Protein AF-A0A7J8WD26-F1 (afdb_monomer)

Solvent-accessible surface area (backbone atoms only — not comparable to full-atom values): 9270 Å² total; per-residue (Å²): 141,80,88,84,88,79,87,85,81,87,84,83,78,88,83,79,89,83,68,103,60,92,54,62,71,56,55,52,52,51,34,42,61,74,65,62,44,97,69,32,39,37,67,68,58,41,49,54,45,47,62,71,76,42,90,88,65,60,96,60,45,70,62,54,48,54,52,48,55,52,49,36,41,73,73,56,65,28,38,77,48,97,78,11,40,32,75,54,61,91,84,58,76,79,83,71,66,95,64,79,76,81,73,80,81,71,83,72,67,94,84,71,82,79,73,78,80,79,79,78,96,59,84,79,76,82,82,70,90,81,67,80,86,130

Foldseek 3Di:
DDDDDDDPDDDDDPPDPDDPDPDLLVLQQVQQVVVVDPQAAALVSSLVSSVVVDVDDDPCNSVVNVVVQVVCCVVQQWPADPRHIHGRDPPDDPPDPPDDDPDPDDPDPPPDDPDPPDDPDDDDDDDDPPDDDD

Structure (mmCIF, N/CA/C/O backbone):
data_AF-A0A7J8WD26-F1
#
_entry.id   AF-A0A7J8WD26-F1
#
loop_
_atom_site.group_PDB
_atom_site.id
_atom_site.type_symbol
_atom_site.label_atom_id
_atom_site.label_alt_id
_atom_site.label_comp_id
_atom_site.label_asym_id
_atom_site.label_entity_id
_atom_site.label_seq_id
_atom_site.pdbx_PDB_ins_code
_atom_site.Cartn_x
_atom_site.Cartn_y
_atom_site.Cartn_z
_atom_site.occupancy
_atom_site.B_iso_or_equiv
_atom_site.auth_seq_id
_atom_site.auth_comp_id
_atom_site.auth_asym_id
_atom_site.auth_atom_id
_atom_site.pdbx_PDB_model_num
ATOM 1 N N . MET A 1 1 ? 17.385 -11.837 42.882 1.00 52.03 1 MET A N 1
ATOM 2 C CA . MET A 1 1 ? 18.155 -12.181 41.670 1.00 52.03 1 MET A CA 1
ATOM 3 C C . MET A 1 1 ? 17.667 -13.528 41.172 1.00 52.03 1 MET A C 1
ATOM 5 O O . MET A 1 1 ? 17.721 -14.455 41.966 1.00 52.03 1 MET A O 1
ATOM 9 N N . ALA A 1 2 ? 17.130 -13.551 39.947 1.00 38.25 2 ALA A N 1
ATOM 10 C CA . ALA A 1 2 ? 16.741 -14.678 39.072 1.00 38.25 2 ALA A CA 1
ATOM 11 C C . ALA A 1 2 ? 15.573 -14.136 38.207 1.00 38.25 2 ALA A C 1
ATOM 13 O O . ALA A 1 2 ? 14.510 -13.878 38.766 1.00 38.25 2 ALA A O 1
ATOM 14 N N . THR A 1 3 ? 15.749 -13.599 36.987 1.00 57.84 3 THR A N 1
ATOM 15 C CA . THR A 1 3 ? 15.966 -14.278 35.677 1.00 57.84 3 THR A CA 1
ATOM 16 C C . THR A 1 3 ? 15.198 -15.591 35.573 1.00 57.84 3 THR A C 1
ATOM 18 O O . THR A 1 3 ? 15.337 -16.431 36.450 1.00 57.84 3 THR A O 1
ATOM 21 N N . GLU A 1 4 ? 14.413 -15.905 34.556 1.00 61.59 4 GLU A N 1
ATOM 22 C CA . GLU A 1 4 ? 14.012 -15.330 33.268 1.00 61.59 4 GLU A CA 1
ATOM 23 C C . GLU A 1 4 ? 12.879 -16.281 32.860 1.00 61.59 4 GLU A C 1
ATOM 25 O O . GLU A 1 4 ? 13.073 -17.487 32.958 1.00 61.59 4 GLU A O 1
ATOM 30 N N . GLU A 1 5 ? 11.709 -15.798 32.450 1.00 49.06 5 GLU A N 1
ATOM 31 C CA . GLU A 1 5 ? 10.637 -16.695 32.015 1.00 49.06 5 GLU A CA 1
ATOM 32 C C . GLU A 1 5 ? 9.921 -16.125 30.787 1.00 49.06 5 GLU A C 1
ATOM 34 O O . GLU A 1 5 ? 9.327 -15.044 30.812 1.00 49.06 5 GLU A O 1
ATOM 39 N N . ILE A 1 6 ? 9.948 -16.966 29.752 1.00 57.84 6 ILE A N 1
ATOM 40 C CA . ILE A 1 6 ? 8.972 -17.104 28.670 1.00 57.84 6 ILE A CA 1
ATOM 41 C C . ILE A 1 6 ? 9.270 -16.286 27.409 1.00 57.84 6 ILE A C 1
ATOM 43 O O . ILE A 1 6 ? 8.660 -15.269 27.074 1.00 57.84 6 ILE A O 1
ATOM 47 N N . SER A 1 7 ? 10.178 -16.879 26.640 1.00 52.28 7 SER A N 1
ATOM 48 C CA . SER A 1 7 ? 10.224 -16.917 25.181 1.00 52.28 7 SER A CA 1
ATOM 49 C C . SER A 1 7 ? 8.813 -16.935 24.565 1.00 52.28 7 SER A C 1
ATOM 51 O O . SER A 1 7 ? 8.155 -17.971 24.497 1.00 52.28 7 SER A O 1
ATOM 53 N N . ARG A 1 8 ? 8.345 -15.788 24.063 1.00 48.22 8 ARG A N 1
ATOM 54 C CA . ARG A 1 8 ? 7.247 -15.728 23.087 1.00 48.22 8 ARG A CA 1
ATOM 55 C C . ARG A 1 8 ? 7.832 -15.787 21.682 1.00 48.22 8 ARG A C 1
ATOM 57 O O . ARG A 1 8 ? 7.970 -14.773 21.007 1.00 48.22 8 ARG A O 1
ATOM 64 N N . THR A 1 9 ? 8.167 -16.988 21.236 1.00 51.94 9 THR A N 1
ATOM 65 C CA . THR A 1 9 ? 8.175 -17.302 19.808 1.00 51.94 9 THR A CA 1
ATOM 66 C C . THR A 1 9 ? 6.812 -17.882 19.456 1.00 51.94 9 THR A C 1
ATOM 68 O O . THR A 1 9 ? 6.388 -18.850 20.074 1.00 51.94 9 THR A O 1
ATOM 71 N N . GLN A 1 10 ? 6.116 -17.271 18.492 1.00 40.34 10 GLN A N 1
ATOM 72 C CA . GLN A 1 10 ? 5.439 -17.943 17.371 1.00 40.34 10 GLN A CA 1
ATOM 73 C C . GLN A 1 10 ? 4.456 -16.996 16.677 1.00 40.34 10 GLN A C 1
ATOM 75 O O . GLN A 1 10 ? 3.499 -16.499 17.262 1.00 40.34 10 GLN A O 1
ATOM 80 N N . GLY A 1 11 ? 4.717 -16.791 15.389 1.00 40.03 11 GLY A N 1
ATOM 81 C CA . GLY A 1 11 ? 3.846 -16.078 14.465 1.00 40.03 11 GLY A CA 1
ATOM 82 C C . GLY A 1 11 ? 4.421 -15.948 13.055 1.00 40.03 11 GLY A C 1
ATOM 83 O O . GLY A 1 11 ? 4.005 -15.058 12.328 1.00 40.03 11 GLY A O 1
ATOM 84 N N . LEU A 1 12 ? 5.380 -16.793 12.658 1.00 39.81 12 LEU A N 1
ATOM 85 C CA . LEU A 1 12 ? 5.760 -16.943 11.256 1.00 39.81 12 LEU A CA 1
ATOM 86 C C . LEU A 1 12 ? 4.976 -18.131 10.715 1.00 39.81 12 LEU A C 1
ATOM 88 O O . LEU A 1 12 ? 5.291 -19.278 11.020 1.00 39.81 12 LEU A O 1
ATOM 92 N N . ASN A 1 13 ? 3.942 -17.847 9.931 1.00 46.88 13 ASN A N 1
ATOM 93 C CA . ASN A 1 13 ? 3.308 -18.844 9.086 1.00 46.88 13 ASN A CA 1
ATOM 94 C C . ASN A 1 13 ? 3.604 -18.484 7.621 1.00 46.88 13 ASN A C 1
ATOM 96 O O . ASN A 1 13 ? 2.771 -17.842 6.985 1.00 46.88 13 ASN A O 1
ATOM 100 N N . PRO A 1 14 ? 4.786 -18.834 7.075 1.00 48.16 14 PRO A N 1
ATOM 101 C CA . PRO A 1 14 ? 5.068 -18.685 5.657 1.00 48.16 14 PRO A CA 1
ATOM 102 C C . PRO A 1 14 ? 4.533 -19.922 4.925 1.00 48.16 14 PRO A C 1
ATOM 104 O O . PRO A 1 14 ? 5.289 -20.733 4.398 1.00 48.16 14 PRO A O 1
ATOM 107 N N . SER A 1 15 ? 3.217 -20.127 4.937 1.00 48.34 15 SER A N 1
ATOM 108 C CA . SER A 1 15 ? 2.590 -21.166 4.121 1.00 48.34 15 SER A CA 1
ATOM 109 C C . SER A 1 15 ? 1.909 -20.527 2.922 1.00 48.34 15 SER A C 1
ATOM 111 O O . SER A 1 15 ? 0.727 -20.221 2.974 1.00 48.34 15 SER A O 1
ATOM 113 N N . GLN A 1 16 ? 2.687 -20.327 1.850 1.00 49.44 16 GLN A N 1
ATOM 114 C CA . GLN A 1 16 ? 2.297 -20.625 0.461 1.00 49.44 16 GLN A CA 1
ATOM 115 C C . GLN A 1 16 ? 3.432 -20.263 -0.514 1.00 49.44 16 GLN A C 1
ATOM 117 O O . GLN A 1 16 ? 3.355 -19.323 -1.295 1.00 49.44 16 GLN A O 1
ATOM 122 N N . GLN A 1 17 ? 4.503 -21.061 -0.493 1.00 49.56 17 GLN A N 1
ATOM 123 C CA . GLN A 1 17 ? 5.369 -21.213 -1.661 1.00 49.56 17 GLN A CA 1
ATOM 124 C C . GLN A 1 17 ? 4.766 -22.294 -2.564 1.00 49.56 17 GLN A C 1
ATOM 126 O O . GLN A 1 17 ? 4.775 -23.470 -2.205 1.00 49.56 17 GLN A O 1
ATOM 131 N N . SER A 1 18 ? 4.194 -21.906 -3.704 1.00 46.88 18 SER A N 1
ATOM 132 C CA . SER A 1 18 ? 4.133 -22.727 -4.930 1.00 46.88 18 SER A CA 1
ATOM 133 C C . SER A 1 18 ? 3.350 -22.013 -6.032 1.00 46.88 18 SER A C 1
ATOM 135 O O . SER A 1 18 ? 2.152 -22.205 -6.204 1.00 46.88 18 SER A O 1
ATOM 137 N N . SER A 1 19 ? 4.036 -21.197 -6.824 1.00 42.72 19 SER A N 1
ATOM 138 C CA . SER A 1 19 ? 3.921 -21.220 -8.288 1.00 42.72 19 SER A CA 1
ATOM 139 C C . SER A 1 19 ? 4.836 -20.157 -8.880 1.00 42.72 19 SER A C 1
ATOM 141 O O . SER A 1 19 ? 5.063 -19.100 -8.308 1.00 42.72 19 SER A O 1
ATOM 143 N N . SER A 1 20 ? 5.405 -20.481 -10.027 1.00 51.28 20 SER A N 1
ATOM 144 C CA . SER A 1 20 ? 6.351 -19.716 -10.839 1.00 51.28 20 SER A CA 1
ATOM 145 C C . SER A 1 20 ? 5.775 -18.429 -11.458 1.00 51.28 20 SER A C 1
ATOM 147 O O . SER A 1 20 ? 6.189 -18.032 -12.545 1.00 51.28 20 SER A O 1
ATOM 149 N N . LEU A 1 21 ? 4.796 -17.796 -10.808 1.00 57.47 21 LEU A N 1
ATOM 150 C CA . LEU A 1 21 ? 4.149 -16.562 -11.243 1.00 57.47 21 LEU A CA 1
ATOM 151 C C . LEU A 1 21 ? 4.269 -15.520 -10.123 1.00 57.47 21 LEU A C 1
ATOM 153 O O . LEU A 1 21 ? 4.160 -15.887 -8.953 1.00 57.47 21 LEU A O 1
ATOM 157 N N . PRO A 1 22 ? 4.477 -14.233 -10.448 1.00 63.50 22 PRO A N 1
ATOM 158 C CA . PRO A 1 22 ? 4.507 -13.179 -9.444 1.00 63.50 22 PRO A CA 1
ATOM 159 C C . PRO A 1 22 ? 3.121 -13.044 -8.802 1.00 63.50 22 PRO A C 1
ATOM 161 O O . PRO A 1 22 ? 2.205 -12.440 -9.366 1.00 63.50 22 PRO A O 1
ATOM 164 N N . ASP A 1 23 ? 2.961 -13.634 -7.619 1.00 84.94 23 ASP A N 1
ATOM 165 C CA . ASP A 1 23 ? 1.740 -13.530 -6.832 1.00 84.94 23 ASP A CA 1
ATOM 166 C C . ASP A 1 23 ? 1.693 -12.139 -6.186 1.00 84.94 23 ASP A C 1
ATOM 168 O O . ASP A 1 23 ? 2.388 -11.844 -5.212 1.00 84.94 23 ASP A O 1
ATOM 172 N N . TYR A 1 24 ? 0.883 -11.248 -6.760 1.00 90.88 24 TYR A N 1
ATOM 173 C CA . TYR A 1 24 ? 0.663 -9.895 -6.236 1.00 90.88 24 TYR A CA 1
ATOM 174 C C . TYR A 1 24 ? 0.311 -9.852 -4.743 1.00 90.88 24 TYR A C 1
ATOM 176 O O . TYR A 1 24 ? 0.859 -8.997 -4.051 1.00 90.88 24 TYR A O 1
ATOM 184 N N . PRO A 1 25 ? -0.558 -10.734 -4.214 1.00 91.12 25 PRO A N 1
ATOM 185 C CA . PRO A 1 25 ? -0.801 -10.849 -2.783 1.00 91.12 25 PRO A CA 1
ATOM 186 C C . PRO A 1 25 ? 0.475 -10.978 -1.952 1.00 91.12 25 PRO A C 1
ATOM 188 O O . PRO A 1 25 ? 0.611 -10.283 -0.947 1.00 91.12 25 PRO A O 1
ATOM 191 N N . GLN A 1 26 ? 1.423 -11.808 -2.391 1.00 90.00 26 GLN A N 1
ATOM 192 C CA . GLN A 1 26 ? 2.691 -11.997 -1.693 1.00 90.00 26 GLN A CA 1
ATOM 193 C C . GLN A 1 26 ? 3.556 -10.736 -1.739 1.00 90.00 26 GLN A C 1
ATOM 195 O O . GLN A 1 26 ? 3.971 -10.257 -0.687 1.00 90.00 26 GLN A O 1
ATOM 200 N N . MET A 1 27 ? 3.734 -10.142 -2.926 1.00 91.31 27 MET A N 1
ATOM 201 C CA . MET A 1 27 ? 4.506 -8.899 -3.089 1.00 91.31 27 MET A CA 1
ATOM 202 C C . MET A 1 27 ? 3.931 -7.750 -2.249 1.00 91.31 27 MET A C 1
ATOM 204 O O . MET A 1 27 ? 4.668 -6.946 -1.685 1.00 91.31 27 MET A O 1
ATOM 208 N N . ILE A 1 28 ? 2.602 -7.670 -2.136 1.00 93.06 28 ILE A N 1
ATOM 209 C CA . ILE A 1 28 ? 1.918 -6.669 -1.309 1.00 93.06 28 ILE A CA 1
ATOM 210 C C . ILE A 1 28 ? 2.204 -6.898 0.177 1.00 93.06 28 ILE A C 1
ATOM 212 O O . ILE A 1 28 ? 2.481 -5.938 0.894 1.00 93.06 28 ILE A O 1
ATOM 216 N N . LEU A 1 29 ? 2.104 -8.142 0.655 1.00 90.94 29 LEU A N 1
ATOM 217 C CA . LEU A 1 29 ? 2.359 -8.462 2.061 1.00 90.94 29 LEU A CA 1
ATOM 218 C C . LEU A 1 29 ? 3.819 -8.203 2.429 1.00 90.94 29 LEU A C 1
ATOM 220 O O . LEU A 1 29 ? 4.065 -7.546 3.439 1.00 90.94 29 LEU A O 1
ATOM 224 N N . GLU A 1 30 ? 4.752 -8.640 1.586 1.00 91.81 30 GLU A N 1
ATOM 225 C CA . GLU A 1 30 ? 6.184 -8.384 1.748 1.00 91.81 30 GLU A CA 1
ATOM 226 C C . GLU A 1 30 ? 6.479 -6.881 1.759 1.00 91.81 30 GLU A C 1
ATOM 228 O O . GLU A 1 30 ? 7.154 -6.396 2.662 1.00 91.81 30 GLU A O 1
ATOM 233 N N . ALA A 1 31 ? 5.893 -6.111 0.836 1.00 93.44 31 ALA A N 1
ATOM 234 C CA . ALA A 1 31 ? 6.061 -4.661 0.810 1.00 93.44 31 ALA A CA 1
ATOM 235 C C . ALA A 1 31 ? 5.555 -3.987 2.094 1.00 93.44 31 ALA A C 1
ATOM 237 O O . ALA A 1 31 ? 6.216 -3.098 2.629 1.00 93.44 31 ALA A O 1
ATOM 238 N N . ILE A 1 32 ? 4.393 -4.403 2.610 1.00 92.38 32 ILE A N 1
ATOM 239 C CA . ILE A 1 32 ? 3.845 -3.877 3.870 1.00 92.38 32 ILE A CA 1
ATOM 240 C C . ILE A 1 32 ? 4.757 -4.248 5.052 1.00 92.38 32 ILE A C 1
ATOM 242 O O . ILE A 1 32 ? 4.962 -3.424 5.943 1.00 92.38 32 ILE A O 1
ATOM 246 N N . GLU A 1 33 ? 5.316 -5.461 5.066 1.00 90.56 33 GLU A N 1
ATOM 247 C CA . GLU A 1 33 ? 6.277 -5.898 6.087 1.00 90.56 33 GLU A CA 1
ATOM 248 C C . GLU A 1 33 ? 7.593 -5.125 6.025 1.00 90.56 33 GLU A C 1
ATOM 250 O O . GLU A 1 33 ? 8.109 -4.724 7.066 1.00 90.56 33 GLU A O 1
ATOM 255 N N . ALA A 1 34 ? 8.122 -4.895 4.825 1.00 91.94 34 ALA A N 1
ATOM 256 C CA . ALA A 1 34 ? 9.379 -4.192 4.617 1.00 91.94 34 ALA A CA 1
ATOM 257 C C . ALA A 1 34 ? 9.268 -2.701 4.965 1.00 91.94 34 ALA A C 1
ATOM 259 O O . ALA A 1 34 ? 10.195 -2.131 5.542 1.00 91.94 34 ALA A O 1
ATOM 260 N N . LEU A 1 35 ? 8.136 -2.067 4.637 1.00 91.12 35 LEU A N 1
ATOM 261 C CA . LEU A 1 35 ? 7.886 -0.658 4.952 1.00 91.12 35 LEU A CA 1
ATOM 262 C C . LEU A 1 35 ? 7.546 -0.445 6.437 1.00 91.12 35 LEU A C 1
ATOM 264 O O . LEU A 1 35 ? 7.903 0.596 6.986 1.00 91.12 35 LEU A O 1
ATOM 268 N N . ASN A 1 36 ? 6.891 -1.418 7.088 1.00 84.12 36 ASN A N 1
ATOM 269 C CA . ASN A 1 36 ? 6.554 -1.445 8.522 1.00 84.12 36 ASN A CA 1
ATOM 270 C C . ASN A 1 36 ? 6.084 -0.091 9.103 1.00 84.12 36 ASN A C 1
ATOM 272 O O . ASN A 1 36 ? 6.475 0.322 10.200 1.00 84.12 36 ASN A O 1
ATOM 276 N N . GLU A 1 37 ? 5.258 0.638 8.353 1.00 84.00 37 GLU A N 1
ATOM 277 C CA . GLU A 1 37 ? 4.777 1.961 8.746 1.00 84.00 37 GLU A CA 1
ATOM 278 C C . GLU A 1 37 ? 3.676 1.841 9.814 1.00 84.00 37 GLU A C 1
ATOM 280 O O . GLU A 1 37 ? 2.769 1.012 9.715 1.00 84.00 37 GLU A O 1
ATOM 285 N N . LYS A 1 38 ?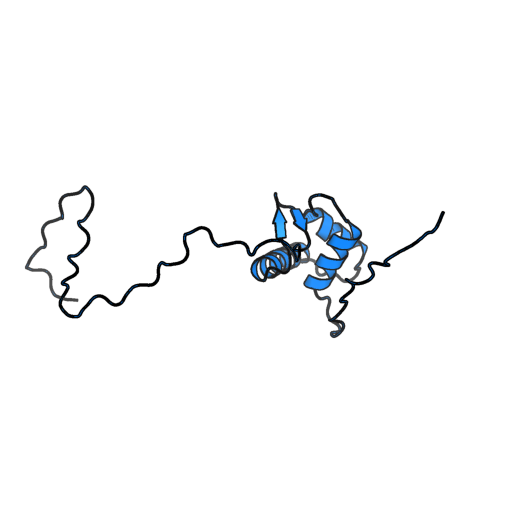 3.714 2.705 10.840 1.00 78.06 38 LYS A N 1
ATOM 286 C CA . LYS A 1 38 ? 2.799 2.652 12.001 1.00 78.06 38 LYS A CA 1
ATOM 287 C C . LYS A 1 38 ? 1.311 2.739 11.625 1.00 78.06 38 LYS A C 1
ATOM 289 O O . LYS A 1 38 ? 0.473 2.174 12.322 1.00 78.06 38 LYS A O 1
ATOM 294 N N . GLU A 1 39 ? 0.982 3.447 10.545 1.00 81.88 39 GLU A N 1
ATOM 295 C CA . GLU A 1 39 ? -0.387 3.594 10.025 1.00 81.88 39 GLU A CA 1
ATOM 296 C C . GLU A 1 39 ? -0.667 2.710 8.794 1.00 81.88 39 GLU A C 1
ATOM 298 O O . GLU A 1 39 ? -1.732 2.818 8.186 1.00 81.88 39 GLU A O 1
ATOM 303 N N . GLY A 1 40 ? 0.259 1.812 8.445 1.00 88.00 40 GLY A N 1
ATOM 304 C CA . GLY A 1 40 ? 0.256 1.068 7.187 1.00 88.00 40 GLY A CA 1
ATOM 305 C C . GLY A 1 40 ? 0.839 1.872 6.028 1.00 88.00 40 GLY A C 1
ATOM 306 O O . GLY A 1 40 ? 1.244 3.019 6.198 1.00 88.00 40 GLY A O 1
ATOM 307 N N . SER A 1 41 ? 0.828 1.267 4.842 1.00 93.56 41 SER A N 1
ATOM 308 C CA . SER A 1 41 ? 1.487 1.814 3.659 1.00 93.56 41 SER A CA 1
ATOM 309 C C . SER A 1 41 ? 0.522 2.228 2.566 1.00 93.56 41 SER A C 1
ATOM 311 O O . SER A 1 41 ? -0.462 1.549 2.266 1.00 93.56 41 SER A O 1
ATOM 313 N N . SER A 1 42 ? 0.811 3.369 1.946 1.00 94.25 42 SER A N 1
ATOM 314 C CA . SER A 1 42 ? 0.022 3.866 0.821 1.00 94.25 42 SER A CA 1
ATOM 315 C C . SER A 1 42 ? 0.216 2.984 -0.419 1.00 94.25 42 SER A C 1
ATOM 317 O O . SER A 1 42 ? 1.261 2.354 -0.590 1.00 94.25 42 SER A O 1
ATOM 319 N N . MET A 1 43 ? -0.760 2.986 -1.336 1.00 93.69 43 MET A N 1
ATOM 320 C CA . MET A 1 43 ? -0.628 2.286 -2.625 1.00 93.69 43 MET A CA 1
ATOM 321 C C . MET A 1 43 ? 0.659 2.692 -3.361 1.00 93.69 43 MET A C 1
ATOM 323 O O . MET A 1 43 ? 1.346 1.836 -3.907 1.00 93.69 43 MET A O 1
ATOM 327 N N . SER A 1 44 ? 0.998 3.983 -3.354 1.00 94.12 44 SER A N 1
ATOM 328 C CA . SER A 1 44 ? 2.195 4.502 -4.020 1.00 94.12 44 SER A CA 1
ATOM 329 C C . SER A 1 44 ? 3.487 4.014 -3.365 1.00 94.12 44 SER A C 1
ATOM 331 O O . SER A 1 44 ? 4.461 3.763 -4.070 1.00 94.12 44 SER A O 1
ATOM 333 N N . SER A 1 45 ? 3.511 3.878 -2.036 1.00 94.44 45 SER A N 1
ATOM 334 C CA . SER A 1 45 ? 4.663 3.327 -1.308 1.00 94.44 45 SER A CA 1
ATOM 335 C C . SER A 1 45 ? 4.872 1.854 -1.663 1.00 94.44 45 SER A C 1
ATOM 337 O O . SER A 1 45 ? 5.989 1.449 -1.974 1.00 94.44 45 SER A O 1
ATOM 339 N N . ILE A 1 46 ? 3.782 1.082 -1.695 1.00 94.38 46 ILE A N 1
ATOM 340 C CA . ILE A 1 46 ? 3.796 -0.339 -2.064 1.00 94.38 46 ILE A CA 1
ATOM 341 C C . ILE A 1 46 ? 4.247 -0.513 -3.519 1.00 94.38 46 ILE A C 1
ATOM 343 O O . ILE A 1 46 ? 5.137 -1.313 -3.780 1.00 94.38 46 ILE A O 1
ATOM 347 N N . ALA A 1 47 ? 3.698 0.274 -4.452 1.00 94.31 47 ALA A N 1
ATOM 348 C CA . ALA A 1 47 ? 4.084 0.232 -5.864 1.00 94.31 47 ALA A CA 1
ATOM 349 C C . ALA A 1 47 ? 5.588 0.471 -6.049 1.00 94.31 47 ALA A C 1
ATOM 351 O O . ALA A 1 47 ? 6.266 -0.340 -6.664 1.00 94.31 47 ALA A O 1
ATOM 352 N N . LYS A 1 48 ? 6.133 1.527 -5.427 1.00 94.06 48 LYS A N 1
ATOM 353 C CA . LYS A 1 48 ? 7.570 1.841 -5.496 1.00 94.06 48 LYS A CA 1
ATOM 354 C C . LYS A 1 48 ? 8.450 0.730 -4.936 1.00 94.06 48 LYS A C 1
ATOM 356 O O . LYS A 1 48 ? 9.524 0.481 -5.476 1.00 94.06 48 LYS A O 1
ATOM 361 N N . HIS A 1 49 ? 8.028 0.106 -3.836 1.00 93.88 49 HIS A N 1
ATOM 362 C CA . HIS A 1 49 ? 8.763 -1.011 -3.255 1.00 93.88 49 HIS A CA 1
ATOM 363 C C . HIS A 1 49 ? 8.784 -2.196 -4.223 1.00 93.88 49 HIS A C 1
ATOM 365 O O . HIS A 1 49 ? 9.854 -2.711 -4.526 1.00 93.88 49 HIS A O 1
ATOM 371 N N . ILE A 1 50 ? 7.628 -2.561 -4.781 1.00 92.56 50 ILE A N 1
ATOM 372 C CA . ILE A 1 50 ? 7.519 -3.659 -5.745 1.00 92.56 50 ILE A CA 1
ATOM 373 C C . ILE A 1 50 ? 8.342 -3.366 -7.010 1.00 92.56 50 ILE A C 1
ATOM 375 O O . ILE A 1 50 ? 9.100 -4.235 -7.428 1.00 92.56 50 ILE A O 1
ATOM 379 N N . ASP A 1 51 ? 8.289 -2.141 -7.543 1.00 90.94 51 ASP A N 1
ATOM 380 C CA . ASP A 1 51 ? 9.094 -1.693 -8.695 1.00 90.94 51 ASP A CA 1
ATOM 381 C C . ASP A 1 51 ? 10.611 -1.757 -8.436 1.00 90.94 51 ASP A C 1
ATOM 383 O O . ASP A 1 51 ? 11.400 -1.911 -9.365 1.00 90.94 51 ASP A O 1
ATOM 387 N N . SER A 1 52 ? 11.031 -1.616 -7.174 1.00 91.19 52 SER A N 1
ATOM 388 C CA . SER A 1 52 ? 12.448 -1.648 -6.784 1.00 91.19 52 SER A CA 1
ATOM 389 C C . SER A 1 52 ? 12.943 -3.068 -6.503 1.00 91.19 52 SER A C 1
ATOM 391 O O . SER A 1 52 ? 14.110 -3.370 -6.745 1.00 91.19 52 SER A O 1
ATOM 393 N N . THR A 1 53 ? 12.069 -3.930 -5.979 1.00 90.31 53 THR A N 1
ATOM 394 C CA . THR A 1 53 ? 12.382 -5.320 -5.620 1.00 90.31 53 THR A CA 1
ATOM 395 C C . THR A 1 53 ? 12.263 -6.260 -6.825 1.00 90.31 53 THR A C 1
ATOM 397 O O . THR A 1 53 ? 13.035 -7.212 -6.936 1.00 90.31 53 THR A O 1
ATOM 400 N N . HIS A 1 54 ? 11.335 -5.993 -7.750 1.00 85.81 54 HIS A N 1
ATOM 401 C CA . HIS A 1 54 ? 11.057 -6.847 -8.906 1.00 85.81 54 HIS A CA 1
ATOM 402 C C . HIS A 1 54 ? 11.354 -6.125 -10.225 1.00 85.81 54 HIS A C 1
ATOM 404 O O . HIS A 1 54 ? 10.716 -5.134 -10.565 1.00 85.81 54 HIS A O 1
ATOM 410 N N . SER A 1 55 ? 12.285 -6.668 -11.012 1.00 81.19 55 SER A N 1
ATOM 411 C CA . SER A 1 55 ? 12.654 -6.127 -12.329 1.00 81.19 55 SER A CA 1
ATOM 412 C C . SER A 1 55 ? 11.680 -6.492 -13.457 1.00 81.19 55 SER A C 1
ATOM 414 O O . SER A 1 55 ? 11.641 -5.803 -14.472 1.00 81.19 55 SER A O 1
ATOM 416 N N . ASP A 1 56 ? 10.878 -7.548 -13.286 1.00 82.00 56 ASP A N 1
ATOM 417 C CA . ASP A 1 56 ? 10.040 -8.134 -14.343 1.00 82.00 56 ASP A CA 1
ATOM 418 C C . ASP A 1 56 ? 8.557 -7.777 -14.176 1.00 82.00 56 ASP A C 1
ATOM 420 O O . ASP A 1 56 ? 7.678 -8.642 -14.114 1.00 82.00 56 ASP A O 1
ATOM 424 N N . LEU A 1 57 ? 8.259 -6.482 -14.063 1.00 82.94 57 LEU A N 1
ATOM 425 C CA . LEU A 1 57 ? 6.891 -6.007 -13.878 1.00 82.94 57 LEU A CA 1
ATOM 426 C C . LEU A 1 57 ? 6.250 -5.563 -15.198 1.00 82.94 57 LEU A C 1
ATOM 428 O O . LEU A 1 57 ? 6.877 -4.886 -16.015 1.00 82.94 57 LEU A O 1
ATOM 432 N N . PRO A 1 58 ? 4.967 -5.896 -15.421 1.00 87.06 58 PRO A N 1
ATOM 433 C CA . PRO A 1 58 ? 4.244 -5.412 -16.585 1.00 87.06 58 PRO A CA 1
ATOM 434 C C . PRO A 1 58 ? 4.010 -3.899 -16.485 1.00 87.06 58 PRO A C 1
ATOM 436 O O . PRO A 1 58 ? 3.765 -3.363 -15.406 1.00 87.06 58 PRO A O 1
ATOM 439 N N . ALA A 1 59 ? 3.943 -3.213 -17.629 1.00 85.50 59 ALA A N 1
ATOM 440 C CA . ALA A 1 59 ? 3.650 -1.774 -17.685 1.00 85.50 59 ALA A CA 1
ATOM 441 C C . ALA A 1 59 ? 2.308 -1.389 -17.016 1.00 85.50 59 ALA A C 1
ATOM 443 O O . ALA A 1 59 ? 2.118 -0.256 -16.582 1.00 85.50 59 ALA A O 1
ATOM 444 N N . SER A 1 60 ? 1.374 -2.339 -16.893 1.00 88.31 60 SER A N 1
ATOM 445 C CA . SER A 1 60 ? 0.087 -2.184 -16.202 1.00 88.31 60 SER A CA 1
ATOM 446 C C . SER A 1 60 ? 0.146 -2.464 -14.690 1.00 88.31 60 SER A C 1
ATOM 448 O O . SER A 1 60 ? -0.897 -2.720 -14.078 1.00 88.31 60 SER A O 1
ATOM 450 N N . HIS A 1 61 ? 1.335 -2.439 -14.073 1.00 91.50 61 HIS A N 1
ATOM 451 C CA . HIS A 1 61 ? 1.542 -2.810 -12.669 1.00 91.50 61 HIS A CA 1
ATOM 452 C C . HIS A 1 61 ? 0.601 -2.068 -11.703 1.00 91.50 61 HIS A C 1
ATOM 454 O O . HIS A 1 61 ? -0.042 -2.704 -10.869 1.00 91.50 61 HIS A O 1
ATOM 460 N N . SER A 1 62 ? 0.429 -0.753 -11.869 1.00 92.00 62 SER A N 1
ATOM 461 C CA . SER A 1 62 ? -0.435 0.076 -11.010 1.00 9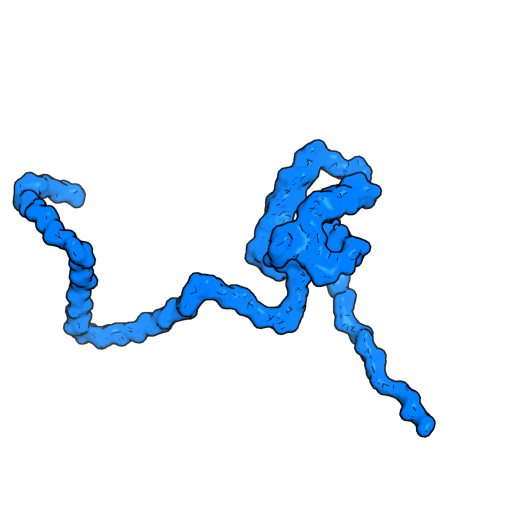2.00 62 SER A CA 1
ATOM 462 C C . SER A 1 62 ? -1.903 -0.390 -10.980 1.00 92.00 62 SER A C 1
ATOM 464 O O . SER A 1 62 ? -2.536 -0.463 -9.919 1.00 92.00 62 SER A O 1
ATOM 466 N N . THR A 1 63 ? -2.456 -0.774 -12.133 1.00 94.00 63 THR A N 1
ATOM 467 C CA . THR A 1 63 ? -3.835 -1.277 -12.229 1.00 94.00 63 THR A CA 1
ATOM 468 C C . THR A 1 63 ? -3.964 -2.653 -11.584 1.00 94.00 63 THR A C 1
ATOM 470 O O . THR A 1 63 ? -4.921 -2.907 -10.848 1.00 94.00 63 THR A O 1
ATOM 473 N N . LEU A 1 64 ? -2.983 -3.529 -11.817 1.00 93.00 64 LEU A N 1
ATOM 474 C CA . LEU A 1 64 ? -2.975 -4.884 -11.271 1.00 93.00 64 LEU A CA 1
ATOM 475 C C . LEU A 1 64 ? -2.806 -4.877 -9.744 1.00 93.00 64 LEU A C 1
ATOM 477 O O . LEU A 1 64 ? -3.492 -5.630 -9.048 1.00 93.00 64 LEU A O 1
ATOM 481 N N . LEU A 1 65 ? -1.987 -3.960 -9.227 1.00 93.94 65 LEU A N 1
ATOM 482 C CA . LEU A 1 65 ? -1.835 -3.695 -7.800 1.00 93.94 65 LEU A CA 1
ATOM 483 C C . LEU A 1 65 ? -3.156 -3.226 -7.179 1.00 93.94 65 LEU A C 1
ATOM 485 O O . LEU A 1 65 ? -3.619 -3.802 -6.197 1.00 93.94 65 LEU A O 1
ATOM 489 N N . SER A 1 66 ? -3.806 -2.229 -7.786 1.00 94.44 66 SER A N 1
ATOM 490 C CA . SER A 1 66 ? -5.103 -1.705 -7.326 1.00 94.44 66 SER A CA 1
ATOM 491 C C . SER A 1 66 ? -6.170 -2.798 -7.233 1.00 94.44 66 SER A C 1
ATOM 493 O O . SER A 1 66 ? -6.915 -2.876 -6.251 1.00 94.44 66 SER A O 1
ATOM 495 N N . HIS A 1 67 ? -6.235 -3.658 -8.253 1.00 95.44 67 HIS A N 1
ATOM 496 C CA . HIS A 1 67 ? -7.154 -4.789 -8.290 1.00 95.44 67 HIS A CA 1
ATOM 497 C C . HIS A 1 67 ? -6.903 -5.751 -7.120 1.00 95.44 67 HIS A C 1
ATOM 499 O O . HIS A 1 67 ? -7.831 -6.052 -6.364 1.00 95.44 67 HIS A O 1
ATOM 505 N N . HIS A 1 68 ? -5.652 -6.176 -6.922 1.00 94.44 68 HIS A N 1
ATOM 506 C CA . HIS A 1 68 ? -5.294 -7.125 -5.866 1.00 94.44 68 HIS A CA 1
ATOM 507 C C . HIS A 1 68 ? -5.471 -6.552 -4.461 1.00 94.44 68 HIS A C 1
ATOM 509 O O . HIS A 1 68 ? -6.044 -7.229 -3.611 1.00 94.44 68 HIS A O 1
ATOM 515 N N . LEU A 1 69 ? -5.104 -5.291 -4.226 1.00 94.44 69 LEU A N 1
ATOM 516 C CA . LEU A 1 69 ? -5.358 -4.616 -2.950 1.00 94.44 69 LEU A CA 1
ATOM 517 C C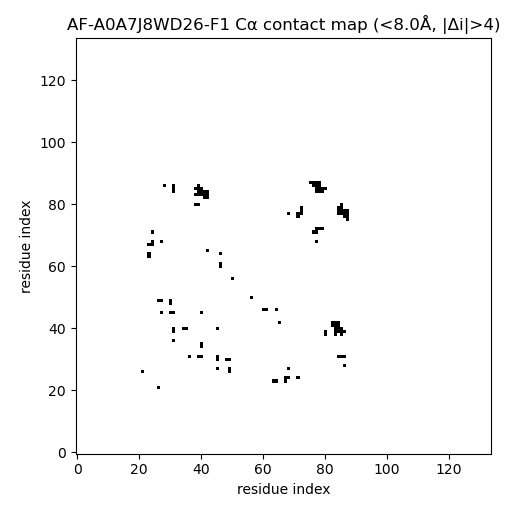 . LEU A 1 69 ? -6.853 -4.608 -2.605 1.00 94.44 69 LEU A C 1
ATOM 519 O O . LEU A 1 69 ? -7.247 -4.864 -1.464 1.00 94.44 69 LEU A O 1
ATOM 523 N N . ASN A 1 70 ? -7.717 -4.357 -3.592 1.00 94.00 70 ASN A N 1
ATOM 524 C CA . ASN A 1 70 ? -9.158 -4.397 -3.371 1.00 94.00 70 ASN A CA 1
ATOM 525 C C . ASN A 1 70 ? -9.668 -5.824 -3.110 1.00 94.00 70 ASN A C 1
ATOM 527 O O . ASN A 1 70 ? -10.511 -5.999 -2.228 1.00 94.00 70 ASN A O 1
ATOM 531 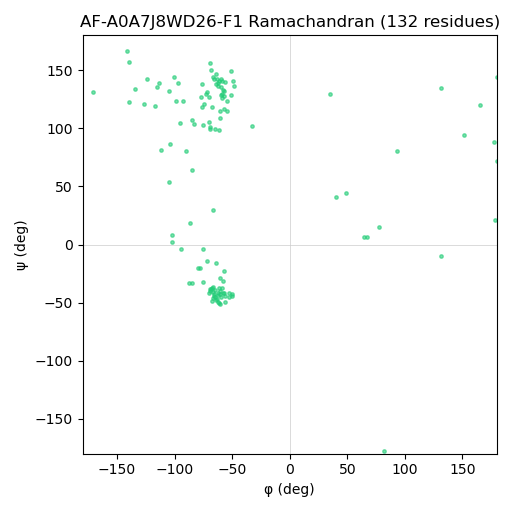N N . GLN A 1 71 ? -9.159 -6.830 -3.830 1.00 92.94 71 GLN A N 1
ATOM 532 C CA . GLN A 1 71 ? -9.512 -8.235 -3.594 1.00 92.94 71 GLN A CA 1
ATOM 533 C C . GLN A 1 71 ? -9.089 -8.698 -2.195 1.00 92.94 71 GLN A C 1
ATOM 535 O O . GLN A 1 71 ? -9.921 -9.187 -1.434 1.00 92.94 71 GLN A O 1
ATOM 540 N N . MET A 1 72 ? -7.840 -8.456 -1.797 1.00 91.19 72 MET A N 1
ATOM 541 C CA . MET A 1 72 ? -7.328 -8.833 -0.476 1.00 91.19 72 MET A CA 1
ATOM 542 C C . MET A 1 72 ? -8.087 -8.138 0.657 1.00 91.19 72 MET A C 1
ATOM 544 O O . MET A 1 72 ? -8.386 -8.758 1.678 1.00 91.19 72 MET A O 1
ATOM 548 N N . LYS A 1 73 ? -8.471 -6.869 0.466 1.00 91.00 73 LYS A N 1
ATOM 549 C CA . LYS A 1 73 ? -9.331 -6.142 1.409 1.00 91.00 73 LYS A CA 1
ATOM 550 C C . LYS A 1 73 ? -10.710 -6.797 1.544 1.00 91.00 73 LYS A C 1
ATOM 552 O O . LYS A 1 73 ? -11.232 -6.882 2.651 1.00 91.00 73 LYS A O 1
ATOM 557 N N . GLN A 1 74 ? -11.313 -7.243 0.440 1.00 89.44 74 GLN A N 1
ATOM 558 C CA . GLN A 1 74 ? -12.612 -7.933 0.459 1.00 89.44 74 GLN A CA 1
ATOM 559 C C . GLN A 1 74 ? -12.523 -9.310 1.122 1.00 89.44 74 GLN A C 1
ATOM 561 O O . GLN A 1 74 ? -13.422 -9.682 1.871 1.00 89.44 74 GLN A O 1
ATOM 566 N N . MET A 1 75 ? -11.424 -10.029 0.891 1.00 86.88 75 MET A N 1
ATOM 567 C CA . MET A 1 75 ? -11.134 -11.313 1.534 1.00 86.88 75 MET A CA 1
ATOM 568 C C . MET A 1 75 ? -10.774 -11.170 3.021 1.00 86.88 75 MET A C 1
ATOM 570 O O . MET A 1 75 ? -10.756 -12.163 3.740 1.00 86.88 75 MET A O 1
ATOM 574 N N . GLY A 1 76 ? -10.483 -9.952 3.490 1.00 86.75 76 GLY A N 1
ATOM 575 C CA . GLY A 1 76 ? -10.050 -9.691 4.863 1.00 86.75 76 GLY A CA 1
ATOM 576 C C . GLY A 1 76 ? -8.584 -10.039 5.133 1.00 86.75 76 GLY A C 1
ATOM 577 O O . GLY A 1 76 ? -8.192 -10.116 6.292 1.00 86.75 76 GLY A O 1
ATOM 578 N N . GLN A 1 77 ? -7.773 -10.229 4.086 1.00 88.44 77 GLN A N 1
ATOM 579 C CA . GLN A 1 77 ? -6.334 -10.489 4.207 1.00 88.44 77 GLN A CA 1
ATOM 580 C C . GLN A 1 77 ? -5.513 -9.233 4.506 1.00 88.44 77 GLN A C 1
ATOM 582 O O . GLN A 1 77 ? -4.388 -9.357 4.969 1.00 88.44 77 GLN A O 1
ATOM 587 N N . ILE A 1 78 ? -6.052 -8.042 4.224 1.00 91.31 78 ILE A N 1
ATOM 588 C CA . ILE A 1 78 ? -5.471 -6.738 4.573 1.00 91.31 78 ILE A CA 1
ATOM 589 C C . ILE A 1 78 ? -6.571 -5.785 5.031 1.00 91.31 78 ILE A C 1
ATOM 591 O O . ILE A 1 78 ? -7.744 -5.930 4.667 1.00 91.31 78 ILE A O 1
ATOM 595 N N . VAL A 1 79 ? -6.192 -4.775 5.806 1.00 90.31 79 VAL A N 1
ATOM 596 C CA . VAL A 1 79 ? -7.091 -3.722 6.276 1.00 90.31 79 VAL A CA 1
ATOM 597 C C . VAL A 1 79 ? -6.660 -2.394 5.671 1.00 90.31 79 VAL A C 1
ATOM 599 O O . VAL A 1 79 ? -5.483 -2.064 5.642 1.00 90.31 79 VAL A O 1
ATOM 602 N N . MET A 1 80 ? -7.636 -1.622 5.189 1.00 90.31 80 MET A N 1
ATOM 603 C CA . MET A 1 80 ? -7.425 -0.239 4.769 1.00 90.31 80 MET A CA 1
ATOM 604 C C . MET A 1 80 ? -7.868 0.716 5.884 1.00 90.31 80 MET A C 1
ATOM 606 O O . MET A 1 80 ? -9.032 0.668 6.307 1.00 90.31 80 MET A O 1
ATOM 610 N N . LEU A 1 81 ? -6.962 1.585 6.332 1.00 87.75 81 LEU A N 1
ATOM 611 C CA . LEU A 1 81 ? -7.197 2.670 7.288 1.00 87.75 81 LEU A CA 1
ATOM 612 C C . LEU A 1 81 ? -6.694 3.972 6.662 1.00 87.75 81 LEU A C 1
ATOM 614 O O . LEU A 1 81 ? -5.531 4.059 6.302 1.00 87.75 81 LEU A O 1
ATOM 618 N N . ASN A 1 82 ? -7.561 4.974 6.503 1.00 88.19 82 ASN A N 1
ATOM 619 C CA . ASN A 1 82 ? -7.190 6.296 5.972 1.00 88.19 82 ASN A CA 1
ATOM 620 C C . ASN A 1 82 ? -6.359 6.238 4.667 1.00 88.19 82 ASN A C 1
ATOM 622 O O . ASN A 1 82 ? -5.371 6.946 4.527 1.00 88.19 82 ASN A O 1
ATOM 626 N N . ASN A 1 83 ? -6.760 5.379 3.720 1.00 90.06 83 ASN A N 1
ATOM 627 C CA . ASN A 1 83 ? -6.069 5.105 2.447 1.00 90.06 83 ASN A CA 1
ATOM 628 C C . ASN A 1 83 ? -4.703 4.396 2.547 1.00 90.06 83 ASN A C 1
ATOM 630 O O . ASN A 1 83 ? -4.066 4.173 1.516 1.00 90.06 83 ASN A O 1
ATOM 634 N N . ASN A 1 84 ? -4.299 3.964 3.738 1.00 92.44 84 ASN A N 1
ATOM 635 C CA . ASN A 1 84 ? -3.130 3.123 3.958 1.00 92.44 84 ASN A CA 1
ATOM 636 C C . ASN A 1 84 ? -3.553 1.665 4.156 1.00 92.44 84 ASN A C 1
ATOM 638 O O . ASN A 1 84 ? -4.612 1.385 4.723 1.00 92.44 84 ASN A O 1
ATOM 642 N N . TYR A 1 85 ? -2.739 0.736 3.664 1.00 93.19 85 TYR A N 1
ATOM 643 C CA . TYR A 1 85 ? -2.953 -0.703 3.746 1.00 93.19 85 TYR A CA 1
ATOM 644 C C . TYR A 1 85 ? -2.023 -1.317 4.790 1.00 93.19 85 TYR A C 1
ATOM 646 O O . TYR A 1 85 ? -0.823 -1.053 4.796 1.00 93.19 85 TYR A O 1
ATOM 654 N N . SER A 1 86 ? -2.571 -2.156 5.660 1.00 90.88 86 SER A N 1
ATOM 655 C CA . SER A 1 86 ? -1.820 -2.868 6.693 1.00 90.88 86 SER A CA 1
ATOM 656 C C . SER A 1 86 ? -2.330 -4.295 6.868 1.00 90.88 86 SER A C 1
ATOM 658 O O . SER A 1 86 ? -3.404 -4.667 6.378 1.00 90.88 86 SER A O 1
ATOM 660 N N . LYS A 1 87 ? -1.550 -5.118 7.572 1.00 87.94 87 LYS A N 1
ATOM 661 C CA . LYS A 1 87 ? -1.968 -6.473 7.928 1.00 87.94 87 LYS A CA 1
ATOM 662 C C . LYS A 1 87 ? -3.188 -6.454 8.859 1.00 87.94 87 LYS A C 1
ATOM 664 O O . LYS A 1 87 ? -3.320 -5.552 9.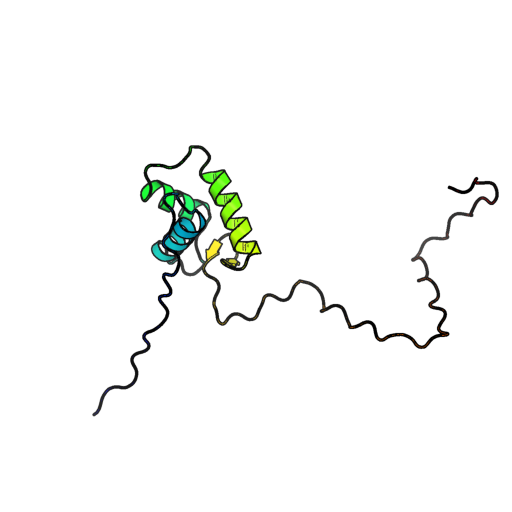688 1.00 87.94 87 LYS A O 1
ATOM 669 N N . PRO A 1 88 ? -4.080 -7.448 8.746 1.00 83.69 88 PRO A N 1
ATOM 670 C CA . PRO A 1 88 ? -5.198 -7.601 9.648 1.00 83.69 88 PRO A CA 1
ATOM 671 C C . PRO A 1 88 ? -4.650 -8.034 11.001 1.00 83.69 88 PRO A C 1
ATOM 673 O O . PRO A 1 88 ? -3.899 -9.003 11.099 1.00 83.69 88 PRO A O 1
ATOM 676 N N . ASP A 1 89 ? -5.022 -7.304 12.047 1.00 76.25 89 ASP A N 1
ATOM 677 C CA . ASP A 1 89 ? -4.739 -7.731 13.408 1.00 76.25 89 ASP A CA 1
ATOM 678 C C . ASP A 1 89 ? -5.585 -8.988 13.701 1.00 76.25 89 ASP A C 1
ATOM 680 O O . ASP A 1 89 ? -6.819 -8.910 13.635 1.00 76.25 89 ASP A O 1
ATOM 684 N N . PRO A 1 90 ? -4.966 -10.147 13.998 1.00 69.25 90 PRO A N 1
ATOM 685 C CA . PRO A 1 90 ? -5.687 -11.384 14.298 1.00 69.25 90 PRO A CA 1
ATOM 686 C C . PRO A 1 90 ? -6.535 -11.286 15.574 1.00 69.25 90 PRO A C 1
ATOM 688 O O . PRO A 1 90 ? -7.419 -12.116 15.782 1.00 69.25 90 PRO A O 1
ATOM 691 N N . ASN A 1 91 ? -6.294 -10.281 16.419 1.00 64.00 91 ASN A N 1
ATOM 692 C CA . ASN A 1 91 ? -7.072 -10.011 17.623 1.00 64.00 91 ASN A CA 1
ATOM 693 C C . ASN A 1 91 ? -8.189 -8.972 17.395 1.00 64.00 91 ASN A C 1
ATOM 695 O O . ASN A 1 91 ? -8.976 -8.691 18.303 1.00 64.00 91 ASN A O 1
ATOM 699 N N . ALA A 1 92 ? -8.289 -8.375 16.201 1.00 63.56 92 ALA A N 1
ATOM 700 C CA . ALA A 1 92 ? -9.340 -7.404 15.933 1.00 63.56 92 ALA A CA 1
ATOM 701 C C . ALA A 1 92 ? -10.709 -8.101 15.822 1.00 63.56 92 ALA A C 1
ATOM 703 O O . ALA A 1 92 ? -10.859 -9.077 15.080 1.00 63.56 92 ALA A O 1
ATOM 704 N N . PRO A 1 93 ? -11.751 -7.594 16.510 1.00 61.16 93 PRO A N 1
ATOM 705 C CA . PRO A 1 93 ? -13.088 -8.150 16.385 1.00 61.16 93 PRO A CA 1
ATOM 706 C C . PRO A 1 93 ? -13.554 -8.070 14.920 1.00 61.16 93 PRO A C 1
ATOM 708 O O . PRO A 1 93 ? -13.321 -7.047 14.265 1.00 61.16 93 PRO A O 1
ATOM 711 N N . PRO A 1 94 ? -14.250 -9.102 14.399 1.00 62.69 94 PRO A N 1
ATOM 712 C CA . PRO A 1 94 ? -14.727 -9.118 13.021 1.00 62.69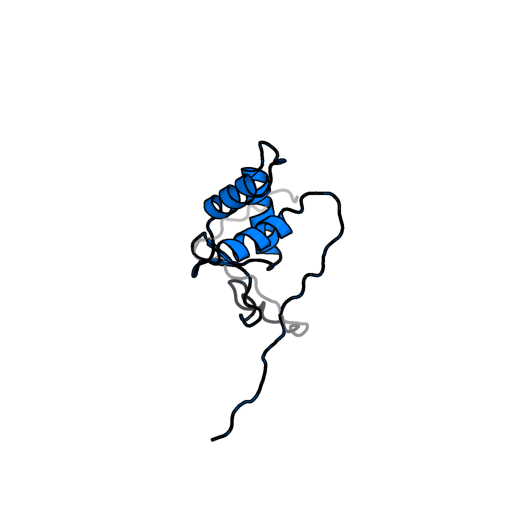 94 PRO A CA 1
ATOM 713 C C . PRO A 1 94 ? -15.490 -7.832 12.711 1.00 62.69 94 PRO A C 1
ATOM 715 O O . PRO A 1 94 ? -16.398 -7.455 13.464 1.00 62.69 94 PRO A O 1
ATOM 718 N N . LYS A 1 95 ? -15.139 -7.147 11.612 1.00 60.66 95 LYS A N 1
ATOM 719 C CA . LYS A 1 95 ? -15.848 -5.932 11.192 1.00 60.66 95 LYS A CA 1
ATOM 720 C C . LYS A 1 95 ? -17.304 -6.295 10.899 1.00 60.66 95 LYS A C 1
ATOM 722 O O . LYS A 1 95 ? -17.640 -6.805 9.835 1.00 60.66 95 LYS A O 1
ATOM 727 N N . ARG A 1 96 ? -18.178 -6.039 11.8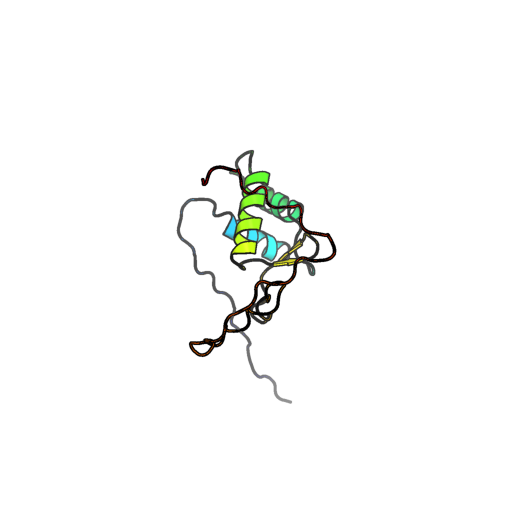74 1.00 58.59 96 ARG A N 1
ATOM 728 C CA . ARG A 1 96 ? -19.630 -6.141 11.721 1.00 58.59 96 ARG A CA 1
ATOM 729 C C . ARG A 1 96 ? -20.026 -5.193 10.593 1.00 58.59 96 ARG A C 1
ATOM 731 O O . ARG A 1 96 ? -19.666 -4.016 10.628 1.00 58.59 96 ARG A O 1
ATOM 738 N N . GLY A 1 97 ? -20.735 -5.703 9.588 1.00 64.19 97 GLY A N 1
ATOM 739 C CA . GLY A 1 97 ? -21.277 -4.867 8.520 1.00 64.19 97 GLY A CA 1
ATOM 740 C C . GLY A 1 97 ? -22.054 -3.680 9.098 1.00 64.19 97 GLY A C 1
ATOM 741 O O . GLY A 1 97 ? -22.631 -3.761 10.185 1.00 64.19 97 GLY A O 1
ATOM 742 N N . ARG A 1 98 ? -22.069 -2.551 8.382 1.00 62.41 98 ARG A N 1
ATOM 743 C CA . ARG A 1 98 ? -22.969 -1.442 8.715 1.00 62.41 98 ARG A CA 1
ATOM 744 C C . ARG A 1 98 ? -24.409 -1.945 8.621 1.00 62.41 98 ARG A C 1
ATOM 746 O O . ARG A 1 98 ? -24.918 -2.174 7.531 1.00 62.41 98 ARG A O 1
ATOM 753 N N . GLY A 1 99 ? -25.051 -2.091 9.771 1.00 59.84 99 GLY A N 1
ATOM 754 C CA . GLY A 1 99 ? -26.430 -2.548 9.878 1.00 59.84 99 GLY A CA 1
ATOM 755 C C . GLY A 1 99 ? -26.553 -3.646 10.919 1.00 59.84 99 GLY A C 1
ATOM 756 O O . GLY A 1 99 ? -25.734 -4.558 10.984 1.00 59.84 99 GLY A O 1
ATOM 757 N N . ARG A 1 100 ? -27.578 -3.534 11.769 1.00 71.25 100 ARG A N 1
ATOM 758 C CA . ARG A 1 100 ? -27.926 -4.574 12.741 1.00 71.25 100 ARG A CA 1
ATOM 759 C C . ARG A 1 100 ? -27.990 -5.930 12.021 1.00 71.25 100 ARG A C 1
ATOM 761 O O . ARG A 1 100 ? -28.528 -5.966 10.913 1.00 71.25 100 ARG A O 1
ATOM 768 N N . PRO A 1 101 ? -27.506 -7.024 12.635 1.00 70.50 101 PRO A N 1
ATOM 769 C CA . PRO A 1 101 ? -27.763 -8.359 12.106 1.00 70.50 101 PRO A CA 1
ATOM 770 C C . PRO A 1 101 ? -29.264 -8.489 11.800 1.00 70.50 101 PRO A C 1
ATOM 772 O O . PRO A 1 101 ? -30.072 -7.999 12.603 1.00 70.50 101 PRO A O 1
ATOM 775 N N . PRO A 1 102 ? -29.655 -9.064 10.643 1.00 66.50 102 PRO A N 1
ATOM 776 C CA . PRO A 1 102 ? -31.059 -9.227 10.304 1.00 66.50 102 PRO A CA 1
ATOM 777 C C . PRO A 1 102 ? -31.726 -9.972 11.453 1.00 66.50 102 PRO A C 1
ATOM 779 O O . PRO A 1 102 ? -31.359 -11.100 11.779 1.00 66.50 102 PRO A O 1
ATOM 782 N N . LYS A 1 103 ? -32.657 -9.291 12.128 1.00 70.44 103 LYS A N 1
ATOM 783 C CA . LYS A 1 103 ? -33.381 -9.871 13.255 1.00 70.44 103 LYS A CA 1
ATOM 784 C C . LYS A 1 103 ? -34.053 -11.149 12.740 1.00 70.44 103 LYS A C 1
ATOM 786 O O . LYS A 1 103 ? -34.721 -11.066 11.703 1.00 70.44 103 LYS A O 1
ATOM 791 N N . PRO A 1 104 ? -33.874 -12.305 13.403 1.00 72.31 104 PRO A N 1
ATOM 792 C CA . PRO A 1 104 ? -34.508 -13.539 12.966 1.00 72.31 104 PRO A CA 1
ATOM 793 C C . PRO A 1 104 ? -36.015 -13.298 12.852 1.00 72.31 104 PRO A C 1
ATOM 795 O O . PRO A 1 104 ? -36.652 -12.819 13.795 1.00 72.31 104 PRO A O 1
ATOM 798 N N . LYS A 1 105 ? -36.567 -13.551 11.660 1.00 67.06 105 LYS A N 1
ATOM 799 C CA . LYS A 1 105 ? -38.008 -13.493 11.419 1.00 67.06 105 LYS A CA 1
ATOM 800 C C . LYS A 1 105 ? -38.615 -14.662 12.183 1.00 67.06 105 LYS A C 1
ATOM 802 O O . LYS A 1 105 ? -38.510 -15.801 11.744 1.00 67.06 105 LYS A O 1
ATOM 807 N N . VAL A 1 106 ? -39.189 -14.381 13.348 1.00 75.25 106 VAL A N 1
ATOM 808 C CA . VAL A 1 106 ? -40.018 -15.355 14.059 1.00 75.25 106 VAL A CA 1
ATOM 809 C C . VAL A 1 106 ? -41.166 -15.733 13.112 1.00 75.25 106 VAL A C 1
ATOM 811 O O . VAL A 1 106 ? -41.783 -14.817 12.557 1.00 75.25 106 VAL A O 1
ATOM 814 N N . PRO A 1 107 ? -41.438 -17.029 12.872 1.00 69.38 107 PRO A N 1
ATOM 815 C CA . PRO A 1 107 ? -42.598 -17.442 12.095 1.00 69.38 107 PRO A CA 1
ATOM 816 C C . PRO A 1 107 ? -43.851 -16.877 12.766 1.00 69.38 107 PRO A C 1
ATOM 818 O O . PRO A 1 107 ? -44.133 -17.176 13.925 1.00 69.38 107 PRO A O 1
ATOM 821 N N . LEU A 1 108 ? -44.562 -15.993 12.069 1.00 67.88 108 LEU A N 1
ATOM 822 C CA . LEU A 1 108 ? -45.845 -15.491 12.545 1.00 67.88 108 LEU A CA 1
ATOM 823 C C . LEU A 1 108 ? -46.843 -16.661 12.572 1.00 67.88 108 LEU A C 1
ATOM 825 O O . LEU A 1 108 ? -46.802 -17.500 11.668 1.00 67.88 108 LEU A O 1
ATOM 829 N N . PRO A 1 109 ? -47.731 -16.735 13.578 1.00 69.56 109 PRO A N 1
ATOM 830 C CA . PRO A 1 109 ? -48.743 -17.779 13.630 1.00 69.56 109 PRO A CA 1
ATOM 831 C C . PRO A 1 109 ? -49.649 -17.708 12.386 1.00 69.56 109 PRO A C 1
ATOM 833 O O . PRO A 1 109 ? -49.956 -16.605 11.911 1.00 69.56 109 PRO A O 1
ATOM 836 N N . PRO A 1 110 ? -50.079 -18.860 11.840 1.00 60.12 110 PRO A N 1
ATOM 837 C CA . PRO A 1 110 ? -50.960 -18.901 10.679 1.00 60.12 110 PRO A CA 1
ATOM 838 C C . PRO A 1 110 ? -52.280 -18.197 11.020 1.00 60.12 110 PRO A C 1
ATOM 840 O O . PRO A 1 110 ? -53.005 -18.623 11.913 1.00 60.12 110 PRO A O 1
ATOM 843 N N . GLY A 1 111 ? -52.558 -17.083 10.340 1.00 62.94 111 GLY A N 1
ATOM 844 C CA . GLY A 1 111 ? -53.768 -16.275 10.542 1.00 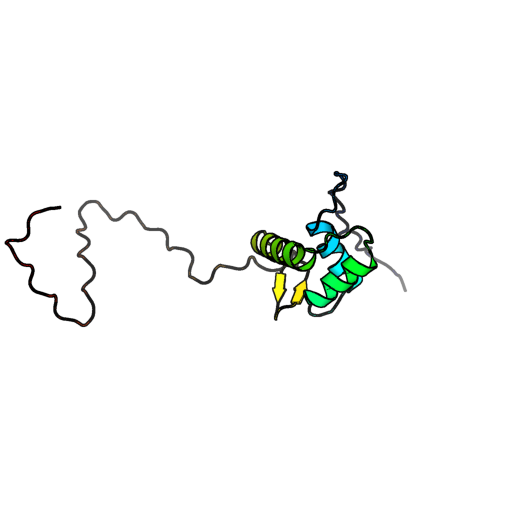62.94 111 GLY A CA 1
ATOM 845 C C . GLY A 1 111 ? -53.528 -14.771 10.705 1.00 62.94 111 GLY A C 1
ATOM 846 O O . GLY A 1 111 ? -54.481 -13.997 10.645 1.00 62.94 111 GLY A O 1
ATOM 847 N N . VAL A 1 112 ? -52.278 -14.318 10.863 1.00 59.22 112 VAL A N 1
ATOM 848 C CA . VAL A 1 112 ? -51.980 -12.878 10.955 1.00 59.22 112 VAL A CA 1
ATOM 849 C C . VAL A 1 112 ? -51.876 -12.265 9.559 1.00 59.22 112 VAL A C 1
ATOM 851 O O . VAL A 1 112 ? -50.871 -12.412 8.863 1.00 59.22 112 VAL A O 1
ATOM 854 N N . VAL A 1 113 ? -52.919 -11.538 9.159 1.00 62.00 113 VAL A N 1
ATOM 855 C CA . VAL A 1 113 ? -52.927 -10.715 7.945 1.00 62.00 113 VAL A CA 1
ATOM 856 C C . VAL A 1 113 ? -51.985 -9.526 8.169 1.00 62.00 113 VAL A C 1
ATOM 858 O O . VAL A 1 113 ? -52.332 -8.556 8.844 1.00 62.00 113 VAL A O 1
ATOM 861 N N . VAL A 1 114 ? -50.755 -9.602 7.655 1.00 63.34 114 VAL A N 1
ATOM 862 C CA . VAL A 1 114 ? -49.824 -8.465 7.690 1.00 63.34 114 VAL A CA 1
ATOM 863 C C . VAL A 1 114 ? -50.360 -7.413 6.726 1.00 63.34 114 VAL A C 1
ATOM 865 O O . VAL A 1 114 ? -50.288 -7.574 5.508 1.00 63.34 114 VAL A O 1
ATOM 868 N N . SER A 1 115 ? -50.940 -6.345 7.270 1.00 62.72 115 SER A N 1
ATOM 869 C CA . SER A 1 115 ? -51.400 -5.226 6.454 1.00 62.72 115 SER A CA 1
ATOM 870 C C . SER A 1 115 ? -50.206 -4.580 5.732 1.00 62.72 115 SER A C 1
ATOM 872 O O . SER A 1 115 ? -49.130 -4.441 6.327 1.00 62.72 115 SER A O 1
ATOM 874 N N . PRO 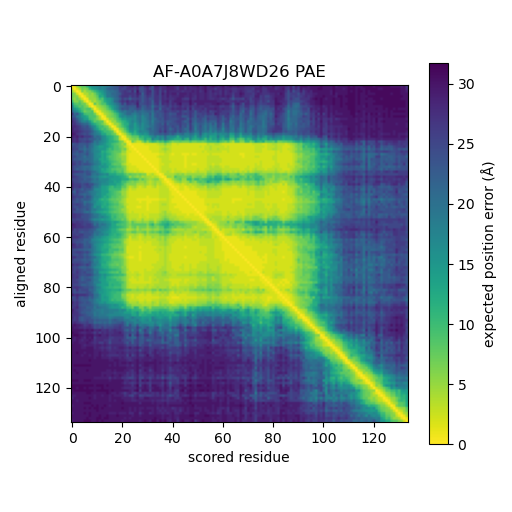A 1 116 ? -50.353 -4.191 4.450 1.00 71.38 116 PRO A N 1
ATOM 875 C CA . PRO A 1 116 ? -49.286 -3.521 3.722 1.00 71.38 116 PRO A CA 1
ATOM 876 C C . PRO A 1 116 ? -48.838 -2.257 4.466 1.00 71.38 116 PRO A C 1
ATOM 878 O O . PRO A 1 116 ? -49.685 -1.524 4.992 1.00 71.38 116 PRO A O 1
ATOM 881 N N . PRO A 1 117 ? -47.527 -1.963 4.508 1.00 67.56 117 PRO A N 1
ATOM 882 C CA . PRO A 1 117 ? -47.040 -0.745 5.135 1.00 67.56 117 PRO A CA 1
ATOM 883 C C . PRO A 1 117 ? -47.700 0.473 4.482 1.00 67.56 117 PRO A C 1
ATOM 885 O O . PRO A 1 117 ? -47.759 0.584 3.255 1.00 67.56 117 PRO A O 1
ATOM 888 N N . ARG A 1 118 ? -48.206 1.396 5.311 1.00 68.38 118 ARG A N 1
ATOM 889 C CA . ARG A 1 118 ? -48.848 2.620 4.820 1.00 68.38 118 ARG A CA 1
ATOM 890 C C . ARG A 1 118 ? -47.844 3.429 3.985 1.00 68.38 118 ARG A C 1
ATOM 892 O O . ARG A 1 118 ? -46.741 3.697 4.473 1.00 68.38 118 ARG A O 1
ATOM 899 N N . PRO A 1 119 ? -48.200 3.846 2.756 1.00 69.56 119 PRO A N 1
ATOM 900 C CA . PRO A 1 119 ? -47.340 4.712 1.963 1.00 69.56 119 PRO A CA 1
ATOM 901 C C . PRO A 1 119 ? -47.151 6.049 2.690 1.00 69.56 119 PRO A C 1
ATOM 903 O O . PRO A 1 119 ? -48.093 6.614 3.248 1.00 69.56 119 PRO A O 1
ATOM 906 N N . ARG A 1 120 ? -45.914 6.551 2.724 1.00 70.25 120 ARG A N 1
ATOM 907 C CA . ARG A 1 120 ? -45.591 7.799 3.425 1.00 70.25 120 ARG A CA 1
ATOM 908 C C . ARG A 1 120 ? -46.026 9.017 2.611 1.00 70.25 120 ARG A C 1
ATOM 910 O O . ARG A 1 120 ? -45.601 9.182 1.473 1.00 70.25 120 ARG A O 1
ATOM 917 N N . GLY A 1 121 ? -46.796 9.896 3.254 1.00 71.06 121 GLY A N 1
ATOM 918 C CA . GLY A 1 121 ? -46.809 11.348 3.026 1.00 71.06 121 GLY A CA 1
ATOM 919 C C . GLY A 1 121 ? -47.261 11.871 1.661 1.00 71.06 121 GLY A C 1
ATOM 920 O O . GLY A 1 121 ? -47.156 13.072 1.434 1.00 71.06 121 GLY A O 1
ATOM 921 N N . ARG A 1 122 ? -47.753 11.026 0.749 1.00 76.12 122 ARG A N 1
ATOM 922 C CA . ARG A 1 122 ? -48.326 11.466 -0.529 1.00 76.12 122 ARG A CA 1
ATOM 923 C C . ARG A 1 122 ? -49.641 10.735 -0.794 1.00 76.12 122 ARG A C 1
ATOM 925 O O . ARG A 1 122 ? -49.674 9.513 -0.629 1.00 76.12 122 ARG A O 1
ATOM 932 N N . PRO A 1 123 ? -50.709 11.442 -1.201 1.00 78.44 123 PRO A N 1
ATOM 933 C CA . PRO A 1 123 ? -51.950 10.794 -1.591 1.00 78.44 123 PRO A CA 1
ATOM 934 C C . PRO A 1 123 ? -51.688 9.850 -2.777 1.00 78.44 123 PRO A C 1
ATOM 936 O O . PRO A 1 123 ? -50.950 10.212 -3.702 1.00 78.44 123 PRO A O 1
ATOM 939 N N . PRO A 1 124 ? -52.231 8.621 -2.749 1.00 69.94 124 PRO A N 1
ATOM 940 C CA . PRO A 1 124 ? -52.071 7.687 -3.852 1.00 69.94 124 PRO A CA 1
ATOM 941 C C . PRO A 1 124 ? -52.748 8.246 -5.110 1.00 69.94 124 PRO A C 1
ATOM 943 O O . PRO A 1 124 ? -53.851 8.782 -5.041 1.00 69.94 124 PRO A O 1
ATOM 946 N N . LYS A 1 125 ? -52.092 8.103 -6.268 1.00 67.94 125 LYS A N 1
ATOM 947 C CA . LYS A 1 125 ? -52.719 8.390 -7.568 1.00 67.94 125 LYS A CA 1
ATOM 948 C C . LYS A 1 125 ? -53.928 7.453 -7.763 1.00 67.94 125 LYS A C 1
ATOM 950 O O . LYS A 1 125 ? -53.816 6.281 -7.379 1.00 67.94 125 LYS A O 1
ATOM 955 N N . PRO A 1 126 ? -55.051 7.927 -8.337 1.00 73.31 126 PRO A N 1
ATOM 956 C CA . PRO A 1 126 ? -56.208 7.076 -8.603 1.00 73.31 126 PRO A CA 1
ATOM 957 C C . PRO A 1 126 ? -55.796 5.902 -9.500 1.00 73.31 126 PRO A C 1
ATOM 959 O O . PRO A 1 126 ? -55.064 6.087 -10.473 1.00 73.31 126 PRO A O 1
ATOM 962 N N . LYS A 1 127 ? -56.211 4.682 -9.131 1.00 68.81 127 LYS A N 1
ATOM 963 C CA . LYS A 1 127 ? -56.081 3.514 -10.009 1.00 68.81 127 LYS A CA 1
ATOM 964 C C . LYS A 1 127 ? -57.143 3.639 -11.093 1.00 68.81 127 LYS A C 1
ATOM 966 O O . LYS A 1 127 ? -58.326 3.687 -10.772 1.00 68.81 127 LYS A O 1
ATOM 971 N N . ASP A 1 128 ? -56.706 3.684 -12.341 1.00 72.75 128 ASP A N 1
ATOM 972 C CA . ASP A 1 128 ? -57.595 3.642 -13.492 1.00 72.75 128 ASP A CA 1
ATOM 973 C C . ASP A 1 128 ? -58.082 2.198 -13.692 1.00 72.75 128 ASP A C 1
ATOM 975 O O . ASP A 1 128 ? -57.269 1.286 -13.862 1.00 72.75 128 ASP A O 1
ATOM 979 N N . LEU A 1 129 ? -59.395 1.972 -13.595 1.00 69.75 129 LEU A N 1
ATOM 980 C CA . LEU A 1 129 ? -60.006 0.633 -13.645 1.00 69.75 129 LEU A CA 1
ATOM 981 C C . LEU A 1 129 ? -60.051 0.046 -15.067 1.00 69.75 129 LEU A C 1
ATOM 983 O O . LEU A 1 129 ? -60.467 -1.097 -15.233 1.00 69.75 129 LEU A O 1
ATOM 987 N N . LEU A 1 130 ? -59.625 0.809 -16.079 1.00 70.12 130 LEU A N 1
ATOM 988 C CA . LEU A 1 130 ? -59.658 0.415 -17.491 1.00 70.12 130 LEU A CA 1
ATOM 989 C C . LEU A 1 130 ? -58.290 -0.030 -18.048 1.00 70.12 130 LEU A C 1
ATOM 991 O O . LEU A 1 130 ? -58.177 -0.355 -19.228 1.00 70.12 130 LEU A O 1
ATOM 995 N N . ALA A 1 131 ? -57.232 -0.060 -17.234 1.00 68.62 131 ALA A N 1
ATOM 996 C CA . ALA A 1 131 ? -55.921 -0.506 -17.707 1.00 68.62 131 ALA A CA 1
ATOM 997 C C . ALA A 1 131 ? -55.898 -2.037 -17.921 1.00 68.62 131 ALA A C 1
ATOM 999 O O . ALA A 1 131 ? -56.272 -2.775 -17.004 1.00 68.62 131 ALA A O 1
ATOM 1000 N N . PRO A 1 132 ? -55.445 -2.544 -19.086 1.00 66.81 132 PRO A N 1
ATOM 1001 C CA . PRO A 1 132 ? -55.375 -3.982 -19.320 1.00 66.81 132 PRO A CA 1
ATOM 1002 C C . PRO A 1 132 ? -54.331 -4.634 -18.394 1.00 66.81 132 PRO A C 1
ATOM 1004 O O . PRO A 1 132 ? -53.291 -4.020 -18.115 1.00 66.81 132 PRO A O 1
ATOM 1007 N N . PRO A 1 133 ? -54.584 -5.864 -17.908 1.00 71.56 133 PRO A N 1
ATOM 1008 C CA . PRO A 1 133 ? -53.621 -6.590 -17.087 1.00 71.56 133 PRO A CA 1
ATOM 1009 C C . PRO A 1 133 ? -52.343 -6.884 -17.890 1.00 71.56 133 PRO A C 1
ATOM 1011 O O . PRO A 1 133 ? -52.409 -7.153 -19.089 1.00 71.56 133 PRO A O 1
ATOM 1014 N N . LYS A 1 134 ? -51.187 -6.808 -17.221 1.00 56.78 134 LYS A N 1
ATOM 1015 C CA . LYS A 1 134 ? -49.898 -7.297 -17.734 1.00 56.78 134 LYS A CA 1
ATOM 1016 C C . LYS A 1 134 ? -49.680 -8.744 -17.330 1.00 56.78 134 LYS A C 1
ATOM 1018 O O . LYS A 1 134 ? -50.047 -9.069 -16.178 1.00 56.78 134 LYS A O 1
#

Radius of gyration: 26.94 Å; Cα contacts (8 Å, |Δi|>4): 67; chains: 1; bounding box: 78×34×61 Å

Mean predicted aligned error: 17.09 Å

Organism: NCBI:txid34286

pLDDT: mean 75.74, std 16.19, range [38.25, 95.44]

Sequence (134 aa):
MATEEISRTQGLNPSQQSSSLPDYPQMILEAIEALNEKEGSSMSSIAKHIDSTHSDLPASHSTLLSHHLNQMKQMGQIVMLNNNYSKPDPNAPPKRGRGRPPKPKVPLPPGVVVSPPRPRGRPPKPKDLLAPPK

InterPro domains:
  IPR000116 High mobility group protein HMGA [PR00930] (93-105)
  IPR000116 High mobility group protein HMGA [PR00930] (108-119)
  IPR000116 High mobility group protein HMGA [PR00930] (119-130)
  IPR005818 Linker histone H1/H5, domain H15 [PF00538] (22-80)
  IPR005818 Linker histone H1/H5, domain H15 [PS51504] (20-89)
  IPR005818 Linker histone H1/H5, domain H15 [SM00526] (18-84)
  IPR017956 AT hook, DNA-binding motif [PR00929] (95-105)
  IPR017956 AT hook, DNA-binding motif [PR00929] (115-126)
  IPR036388 Winged helix-like DNA-binding domain superfamily [G3DSA:1.10.10.10] (16-101)
  IPR036390 Winged helix DNA-binding domain superfamily [SSF46785] (17-96)

Nearest PDB structures (foldseek):
  7xvm-assembly1_V  TM=8.617E-01  e=4.833E-04  Gallus gallus
  2lso-assembly1_A  TM=8.289E-01  e=1.219E-03  Homo sapiens
  6l9z-assembly1_S  TM=8.081E-01  e=4.281E-03  Homo sapiens
  8yti-assembly1_V  TM=7.500E-01  e=4.573E-03  Homo sapiens
  8yti-assembly1_U  TM=5.864E-01  e=3.511E-03  Homo sapiens

Secondary structure (DSSP, 8-state):
-------------------SS--HHHHHHHHHHHH--TT-EEHHHHHHHHHHH-S---TTHHHHHHHHHHHHHHHTSSEEETTEEEPPPTTSPP---SS------PPPPTT---PPPPPPSSPPPPPPTTPPP-